Protein AF-A0A819GS40-F1 (afdb_monomer_lite)

pLDDT: mean 76.73, std 15.33, range [33.31, 93.94]

Foldseek 3Di:
DADDDDDPRHDDDDDDDDDPPDDAFWPDKDKDFDPVLVCVLVVNPDDPVDVVVVVVVVVPDDDDPVVVVSVVVSLQQTWMWIWTGHDPDIDIDIDGGDPDPVPPDPCPVVPPPPPDDD

Sequence (118 aa):
MTLGGERTKDEMCIHAFMYYPRIDNLFQCRIENDLSSWRNFLKNSLEIDNYDKFKKLLMDLKWTPQLAEQWQQFYNNASRRVIFGGGNIVNQQLLSAIPPYNDLVSESCNRRKAWMKY

Secondary structure (DSSP, 8-state):
---BSSSTTSB--------SSPPTT-SEEEEEE-HHHHHHHTTT-S-TT-HHHHHHHHHHS---HHHHHHHHHHHHHS-EEEEEEETTEEEEEEEPS---GGG--GGGGG--TTS---

Structure (mmCIF, N/CA/C/O backbone):
data_AF-A0A819GS40-F1
#
_entry.id   AF-A0A819GS40-F1
#
loop_
_atom_site.group_PDB
_atom_site.id
_atom_site.type_symbol
_atom_site.label_atom_id
_atom_site.label_alt_id
_atom_site.label_comp_id
_atom_site.label_asym_id
_atom_site.label_entity_id
_atom_site.label_seq_id
_atom_site.pdbx_PDB_ins_code
_atom_site.Cartn_x
_atom_site.Cartn_y
_atom_site.Cartn_z
_atom_site.occupancy
_atom_site.B_iso_or_equiv
_atom_site.auth_seq_id
_atom_site.auth_comp_id
_atom_site.auth_asym_id
_atom_site.auth_atom_id
_atom_site.pdbx_PDB_model_num
ATOM 1 N N . MET A 1 1 ? 0.299 -4.498 15.252 1.00 79.75 1 MET A N 1
ATOM 2 C CA . MET A 1 1 ? 0.235 -4.185 13.811 1.00 79.75 1 MET A CA 1
ATOM 3 C C . MET A 1 1 ? 1.643 -3.875 13.336 1.00 79.75 1 MET A C 1
ATOM 5 O O . MET A 1 1 ? 2.386 -3.251 14.086 1.00 79.75 1 MET A O 1
ATOM 9 N N . THR A 1 2 ? 2.001 -4.325 12.139 1.00 85.88 2 THR A N 1
ATOM 10 C CA . THR A 1 2 ? 3.228 -3.948 11.429 1.00 85.88 2 THR A CA 1
ATOM 11 C C . THR A 1 2 ? 2.865 -3.051 10.241 1.00 85.88 2 THR A C 1
ATOM 13 O O . THR A 1 2 ? 1.729 -3.081 9.767 1.00 85.88 2 THR A O 1
ATOM 16 N N . LEU A 1 3 ? 3.782 -2.186 9.806 1.00 85.88 3 LEU A N 1
ATOM 17 C CA . LEU A 1 3 ? 3.533 -1.181 8.764 1.00 85.88 3 LEU A CA 1
ATOM 18 C C . LEU A 1 3 ? 4.612 -1.246 7.697 1.00 85.88 3 LEU A C 1
ATOM 20 O O . LEU A 1 3 ? 5.738 -1.611 8.006 1.00 85.88 3 LEU A O 1
ATOM 24 N N . GLY A 1 4 ? 4.285 -0.844 6.468 1.00 85.69 4 GLY A N 1
ATOM 25 C CA . GLY A 1 4 ? 5.263 -0.797 5.383 1.00 85.69 4 GLY A CA 1
ATOM 26 C C . GLY A 1 4 ? 6.379 0.215 5.658 1.00 85.69 4 GLY A C 1
ATOM 27 O O . GLY A 1 4 ? 6.066 1.370 5.955 1.00 85.69 4 GLY A O 1
ATOM 28 N N . GLY A 1 5 ? 7.650 -0.183 5.559 1.00 86.00 5 GLY A N 1
ATOM 29 C CA . GLY A 1 5 ? 8.795 0.699 5.827 1.00 86.00 5 GLY A CA 1
ATOM 30 C C . GLY A 1 5 ? 10.156 -0.006 5.798 1.00 86.00 5 GLY A C 1
ATOM 31 O O . GLY A 1 5 ? 10.242 -1.192 5.503 1.00 86.00 5 GLY A O 1
ATOM 32 N N . GLU A 1 6 ? 11.228 0.737 6.099 1.00 86.50 6 GLU A N 1
ATOM 33 C CA . GLU A 1 6 ? 12.621 0.255 5.993 1.00 86.50 6 GLU A CA 1
ATOM 34 C C . GLU A 1 6 ? 13.238 -0.252 7.301 1.00 86.50 6 GLU A C 1
ATOM 36 O O . GLU A 1 6 ? 14.358 -0.763 7.315 1.00 86.50 6 GLU A O 1
ATOM 41 N N . ARG A 1 7 ? 12.535 -0.106 8.428 1.00 85.94 7 ARG A N 1
ATOM 42 C CA . ARG A 1 7 ? 13.066 -0.510 9.735 1.00 85.94 7 ARG A CA 1
ATOM 43 C C . ARG A 1 7 ? 12.853 -2.002 9.973 1.00 85.94 7 ARG A C 1
ATOM 45 O O . ARG A 1 7 ? 11.968 -2.625 9.410 1.00 85.94 7 ARG A O 1
ATOM 52 N N . THR A 1 8 ? 13.584 -2.560 10.933 1.00 87.06 8 THR A N 1
ATOM 53 C CA . THR A 1 8 ? 13.507 -3.988 11.305 1.00 87.06 8 THR A CA 1
ATOM 54 C C . THR A 1 8 ? 12.157 -4.450 11.863 1.00 87.06 8 THR A C 1
ATOM 56 O O . THR A 1 8 ? 11.933 -5.647 11.992 1.00 87.06 8 THR A O 1
ATOM 59 N N . LYS A 1 9 ? 11.275 -3.519 12.245 1.00 85.62 9 LYS A N 1
ATOM 60 C CA . LYS A 1 9 ? 9.911 -3.801 12.729 1.00 85.62 9 LYS A CA 1
ATOM 61 C C . LYS A 1 9 ? 8.833 -3.461 11.696 1.00 85.62 9 LYS A C 1
ATOM 63 O O . LYS A 1 9 ? 7.645 -3.544 12.009 1.00 85.62 9 LYS A O 1
ATOM 68 N N . ASP A 1 10 ? 9.259 -3.017 10.522 1.00 87.81 10 ASP A N 1
ATOM 69 C CA . ASP A 1 10 ? 8.397 -2.669 9.409 1.00 87.81 10 ASP A CA 1
ATOM 70 C C . ASP A 1 10 ? 8.353 -3.844 8.417 1.00 87.81 10 ASP A C 1
ATOM 72 O O . ASP A 1 10 ? 9.213 -4.723 8.430 1.00 87.81 10 ASP A O 1
ATOM 76 N N . GLU A 1 11 ? 7.326 -3.870 7.577 1.00 90.62 11 GLU A N 1
ATOM 77 C CA . GLU A 1 11 ? 7.122 -4.884 6.544 1.00 90.62 11 GLU A CA 1
ATOM 78 C C . GLU A 1 11 ? 7.494 -4.343 5.166 1.00 90.62 11 GLU A C 1
ATOM 80 O O . GLU A 1 11 ? 7.436 -3.140 4.900 1.00 90.62 11 GLU A O 1
ATOM 85 N N . MET A 1 12 ? 7.805 -5.252 4.246 1.00 90.69 12 MET A N 1
ATOM 86 C CA . MET A 1 12 ? 7.986 -4.936 2.834 1.00 90.69 12 MET A CA 1
ATOM 87 C C . MET A 1 12 ? 7.343 -6.017 1.969 1.00 90.69 12 MET A C 1
ATOM 89 O O . MET A 1 12 ? 7.478 -7.205 2.241 1.00 90.69 12 MET A O 1
ATOM 93 N N . CYS A 1 13 ? 6.688 -5.611 0.880 1.00 89.44 13 CYS A N 1
ATOM 94 C CA . CYS A 1 13 ? 6.218 -6.525 -0.159 1.00 89.44 13 CYS A CA 1
ATOM 95 C C . CYS A 1 13 ? 6.979 -6.216 -1.449 1.00 89.44 13 CYS A C 1
ATOM 97 O O . CYS A 1 13 ? 6.614 -5.310 -2.198 1.00 89.44 13 CYS A O 1
ATOM 99 N N . ILE A 1 14 ? 8.088 -6.925 -1.665 1.00 88.88 14 ILE A N 1
ATOM 100 C CA . ILE A 1 14 ? 8.980 -6.715 -2.806 1.00 88.88 14 ILE A CA 1
ATOM 101 C C . ILE A 1 14 ? 9.175 -8.048 -3.510 1.00 88.88 14 ILE A C 1
ATOM 103 O O . ILE A 1 14 ? 9.483 -9.058 -2.881 1.00 88.88 14 ILE A O 1
ATOM 107 N N . HIS A 1 15 ? 9.033 -8.033 -4.830 1.00 90.06 15 HIS A N 1
ATOM 108 C CA . HIS A 1 15 ? 9.413 -9.154 -5.670 1.00 90.06 15 HIS A CA 1
ATOM 109 C C . HIS A 1 15 ? 10.378 -8.670 -6.748 1.00 90.06 15 HIS A C 1
ATOM 111 O O . HIS A 1 15 ? 10.055 -7.775 -7.529 1.00 90.06 15 HIS A O 1
ATOM 117 N N . ALA A 1 16 ? 11.574 -9.254 -6.771 1.00 88.19 16 ALA A N 1
ATOM 118 C CA . ALA A 1 16 ? 12.587 -8.952 -7.768 1.00 88.19 16 ALA A CA 1
ATOM 119 C C . ALA A 1 16 ? 12.470 -9.950 -8.923 1.00 88.19 16 ALA A C 1
ATOM 121 O O . ALA A 1 16 ? 12.720 -11.141 -8.754 1.00 88.19 16 ALA A O 1
ATOM 122 N N . PHE A 1 17 ? 12.095 -9.457 -10.101 1.00 83.12 17 PHE A N 1
ATOM 123 C CA . PHE A 1 17 ? 12.028 -10.269 -11.311 1.00 83.12 17 PHE A CA 1
ATOM 124 C C . PHE A 1 17 ? 13.324 -10.141 -12.110 1.00 83.12 17 PHE A C 1
ATOM 126 O O . PHE A 1 17 ? 13.770 -9.036 -12.415 1.00 83.12 17 PHE A O 1
ATOM 133 N N . MET A 1 18 ? 13.888 -11.276 -12.514 1.00 84.19 18 MET A N 1
ATOM 134 C CA . MET A 1 18 ? 14.884 -11.334 -13.584 1.00 84.19 18 MET A CA 1
ATOM 135 C C . MET A 1 18 ? 14.147 -11.582 -14.900 1.00 84.19 18 MET A C 1
ATOM 137 O O . MET A 1 18 ? 13.387 -12.543 -14.998 1.00 84.19 18 MET A O 1
ATOM 141 N N . TYR A 1 19 ? 14.332 -10.720 -15.899 1.00 81.94 19 TYR A N 1
ATOM 142 C CA . TYR A 1 19 ? 13.588 -10.805 -17.157 1.00 81.94 19 TYR A CA 1
ATOM 143 C C . TYR A 1 19 ? 14.438 -10.396 -18.371 1.00 81.94 19 TYR A C 1
ATOM 145 O O . TYR A 1 19 ? 15.388 -9.623 -18.247 1.00 81.94 19 TYR A O 1
ATOM 153 N N . TYR A 1 20 ? 14.086 -10.923 -19.550 1.00 84.06 20 TYR A N 1
ATOM 154 C CA . TYR A 1 20 ? 14.691 -10.593 -20.846 1.00 84.06 20 TYR A CA 1
ATOM 155 C C . TYR A 1 20 ? 13.606 -10.545 -21.949 1.00 84.06 20 TYR A C 1
ATOM 157 O O . TYR A 1 20 ? 12.688 -11.368 -21.904 1.00 84.06 20 TYR A O 1
ATOM 165 N N . PRO A 1 21 ? 13.692 -9.638 -22.946 1.00 84.62 21 PRO A N 1
ATOM 166 C CA . PRO A 1 21 ? 14.697 -8.584 -23.093 1.00 84.62 21 PRO A CA 1
ATOM 167 C C . PRO A 1 21 ? 14.566 -7.510 -22.014 1.00 84.62 21 PRO A C 1
ATOM 169 O O . PRO A 1 21 ? 13.486 -7.293 -21.460 1.00 84.62 21 PRO A O 1
ATOM 172 N N . ARG A 1 22 ? 15.685 -6.845 -21.704 1.00 80.44 22 ARG A N 1
ATOM 173 C CA . ARG A 1 22 ? 15.683 -5.707 -20.782 1.00 80.44 22 ARG A CA 1
ATOM 174 C C . ARG A 1 22 ? 14.739 -4.638 -21.331 1.00 80.44 22 ARG A C 1
ATOM 176 O O . ARG A 1 22 ? 14.824 -4.281 -22.502 1.00 80.44 22 ARG A O 1
ATOM 183 N N . ILE A 1 23 ? 13.853 -4.137 -20.479 1.00 79.38 23 ILE A N 1
ATOM 184 C CA . ILE A 1 23 ? 13.009 -2.991 -20.800 1.00 79.38 23 ILE A CA 1
ATOM 185 C C . ILE A 1 23 ? 13.759 -1.758 -20.311 1.00 79.38 23 ILE A C 1
ATOM 187 O O . ILE A 1 23 ? 14.049 -1.627 -19.117 1.00 79.38 23 ILE A O 1
ATOM 191 N N . ASP A 1 24 ? 14.094 -0.866 -21.235 1.00 73.88 24 ASP A N 1
ATOM 192 C CA . ASP A 1 24 ? 14.756 0.383 -20.887 1.00 73.88 24 ASP A CA 1
ATOM 193 C C . ASP A 1 24 ? 13.870 1.208 -19.951 1.00 73.88 24 ASP A C 1
ATOM 195 O O . ASP A 1 24 ? 12.658 1.324 -20.140 1.00 73.88 24 ASP A O 1
ATOM 199 N N . ASN A 1 25 ? 14.490 1.774 -18.917 1.00 68.12 25 ASN A N 1
ATOM 200 C CA . ASN A 1 25 ? 13.834 2.616 -17.917 1.00 68.12 25 ASN A CA 1
ATOM 201 C C . ASN A 1 25 ? 12.715 1.933 -17.103 1.00 68.12 25 ASN A C 1
ATOM 203 O O . ASN A 1 25 ? 11.911 2.635 -16.497 1.00 68.12 25 ASN A O 1
ATOM 207 N N . LEU A 1 26 ? 12.666 0.595 -17.023 1.00 70.38 26 LEU A N 1
ATOM 208 C CA . LEU A 1 26 ? 11.801 -0.128 -16.079 1.00 70.38 26 LEU A CA 1
ATOM 209 C C . LEU A 1 26 ? 12.644 -0.805 -14.989 1.00 70.38 26 LEU A C 1
ATOM 211 O O . LEU A 1 26 ? 13.061 -1.956 -15.117 1.00 70.38 26 LEU A O 1
ATOM 215 N N . PHE A 1 27 ? 12.906 -0.060 -13.915 1.00 76.75 27 PHE A N 1
ATOM 216 C CA . PHE A 1 27 ? 13.654 -0.534 -12.747 1.00 76.75 27 PHE A CA 1
ATOM 217 C C . PHE A 1 27 ? 12.736 -0.871 -11.569 1.00 76.75 27 PHE A C 1
ATOM 219 O O . PHE A 1 27 ? 12.988 -1.818 -10.833 1.00 76.75 27 PHE A O 1
ATOM 226 N N . GLN A 1 28 ? 11.650 -0.115 -11.410 1.00 83.00 28 GLN A N 1
ATOM 227 C CA . GLN A 1 28 ? 10.662 -0.325 -10.364 1.00 83.00 28 GLN A CA 1
ATOM 228 C C . GLN A 1 28 ? 9.250 -0.226 -10.933 1.00 83.00 28 GLN A C 1
ATOM 230 O O . GLN A 1 28 ? 8.954 0.621 -11.777 1.00 83.00 28 GLN A O 1
ATOM 235 N N . CYS A 1 29 ? 8.375 -1.083 -10.428 1.00 85.12 29 CYS A N 1
ATOM 236 C CA . CYS A 1 29 ? 6.935 -0.958 -10.557 1.00 85.12 29 CYS A CA 1
ATOM 237 C C . CYS A 1 29 ? 6.356 -1.242 -9.176 1.00 85.12 29 CYS A C 1
ATOM 239 O O . CYS A 1 29 ? 6.605 -2.308 -8.613 1.00 85.12 29 CYS A O 1
ATOM 241 N N . ARG A 1 30 ? 5.637 -0.279 -8.610 1.00 87.44 30 ARG A N 1
ATOM 242 C CA . ARG A 1 30 ? 4.984 -0.431 -7.313 1.00 87.44 30 ARG A CA 1
ATOM 243 C C . ARG A 1 30 ? 3.579 0.125 -7.361 1.00 87.44 30 ARG A C 1
ATOM 245 O O . ARG A 1 30 ? 3.259 0.994 -8.171 1.00 87.44 30 ARG A O 1
ATOM 252 N N . ILE A 1 31 ? 2.747 -0.403 -6.481 1.00 87.25 31 ILE A N 1
ATOM 253 C CA . ILE A 1 31 ? 1.345 -0.041 -6.383 1.00 87.25 31 ILE A CA 1
ATOM 254 C C . ILE A 1 31 ? 1.099 0.432 -4.962 1.00 87.25 31 ILE A C 1
ATOM 256 O O . ILE A 1 31 ? 1.428 -0.260 -4.002 1.00 87.25 31 ILE A O 1
ATOM 260 N N . GLU A 1 32 ? 0.517 1.613 -4.844 1.00 87.12 32 GLU A N 1
ATOM 261 C CA . GLU A 1 32 ? 0.153 2.228 -3.575 1.00 87.12 32 GLU A CA 1
ATOM 262 C C . GLU A 1 32 ? -1.348 2.523 -3.583 1.00 87.12 32 GLU A C 1
ATOM 264 O O . GLU A 1 32 ? -1.942 2.744 -4.639 1.00 87.12 32 GLU A O 1
ATOM 269 N N . ASN A 1 33 ? -1.994 2.531 -2.420 1.00 86.38 33 ASN A N 1
ATOM 270 C CA . ASN A 1 33 ? -3.381 2.993 -2.337 1.00 86.38 33 ASN A CA 1
ATOM 271 C C . ASN A 1 33 ? -3.441 4.503 -2.564 1.00 86.38 33 ASN A C 1
ATOM 273 O O . ASN A 1 33 ? -2.595 5.247 -2.064 1.00 86.38 33 ASN A O 1
ATOM 277 N N . ASP A 1 34 ? -4.470 4.965 -3.267 1.00 84.75 34 ASP A N 1
ATOM 278 C CA . ASP A 1 34 ? -4.639 6.390 -3.500 1.00 84.75 34 ASP A CA 1
ATOM 279 C C . ASP A 1 34 ? -4.990 7.154 -2.209 1.00 84.75 34 ASP A C 1
ATOM 281 O O . ASP A 1 34 ? -5.769 6.690 -1.369 1.00 84.75 34 ASP A O 1
ATOM 285 N N . LEU A 1 35 ? -4.430 8.359 -2.066 1.00 80.25 35 LEU A N 1
ATOM 286 C CA . LEU A 1 35 ? -4.621 9.225 -0.899 1.00 80.25 35 LEU A CA 1
ATOM 287 C C . LEU A 1 35 ? -6.098 9.558 -0.649 1.00 80.25 35 LEU A C 1
ATOM 289 O O . LEU A 1 35 ? -6.504 9.642 0.511 1.00 80.25 35 LEU A O 1
ATOM 293 N N . SER A 1 36 ? -6.924 9.716 -1.692 1.00 81.94 36 SER A N 1
ATOM 294 C CA . SER A 1 36 ? -8.351 9.995 -1.497 1.00 81.94 36 SER A CA 1
ATOM 295 C C . SER A 1 36 ? -9.073 8.804 -0.866 1.00 81.94 36 SER A C 1
ATOM 297 O O . SER A 1 36 ? -9.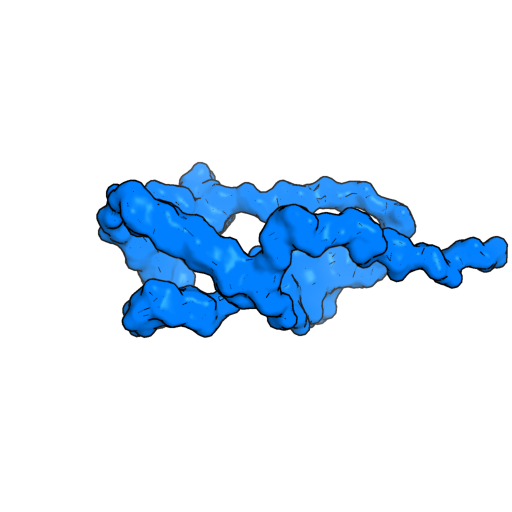940 8.990 -0.012 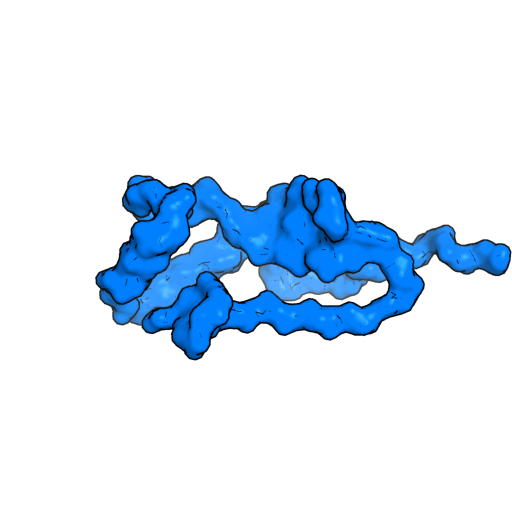1.00 81.94 36 SER A O 1
ATOM 299 N N . SER A 1 37 ? -8.675 7.579 -1.223 1.00 85.25 37 SER A N 1
ATOM 300 C CA . SER A 1 37 ? -9.230 6.351 -0.646 1.00 85.25 37 SER A CA 1
ATOM 301 C C . SER A 1 37 ? -8.927 6.284 0.852 1.00 85.25 37 SER A C 1
ATOM 303 O O . SER A 1 37 ? -9.825 6.018 1.650 1.00 85.25 37 SER A O 1
ATOM 305 N N . TRP A 1 38 ? -7.694 6.613 1.251 1.00 83.12 38 TRP A N 1
ATOM 306 C CA . TRP A 1 38 ? -7.305 6.694 2.661 1.00 83.12 38 TRP A CA 1
ATOM 307 C C . TRP A 1 38 ? -8.094 7.743 3.445 1.00 83.12 38 TRP A C 1
ATOM 309 O O . TRP A 1 38 ? -8.590 7.447 4.532 1.00 83.12 38 TRP A O 1
ATOM 319 N N . ARG A 1 39 ? -8.244 8.953 2.889 1.00 81.94 39 ARG A N 1
ATOM 320 C CA . ARG A 1 39 ? -9.006 10.042 3.526 1.00 81.94 39 ARG A CA 1
ATOM 321 C C . ARG A 1 39 ? -10.462 9.645 3.761 1.00 81.94 39 ARG A C 1
ATOM 323 O O . ARG A 1 39 ? -10.994 9.905 4.839 1.00 81.94 39 ARG A O 1
ATOM 330 N N . ASN A 1 40 ? -11.071 8.958 2.795 1.00 83.94 40 ASN A N 1
ATOM 331 C CA . ASN A 1 40 ? -12.438 8.458 2.912 1.00 83.94 40 ASN A CA 1
ATOM 332 C C . ASN A 1 40 ? -12.569 7.380 3.996 1.00 83.94 40 ASN A C 1
ATOM 334 O O . ASN A 1 40 ? -13.473 7.455 4.826 1.00 83.94 40 ASN A O 1
ATOM 338 N N . PHE A 1 41 ? -11.659 6.403 4.023 1.00 85.81 41 PHE A N 1
ATOM 339 C CA . PHE A 1 41 ? -11.698 5.309 4.997 1.00 85.81 41 PHE A CA 1
ATOM 340 C C . PHE A 1 41 ? -11.504 5.801 6.436 1.00 85.81 41 PHE A C 1
ATOM 342 O O . PHE A 1 41 ? -12.257 5.430 7.335 1.00 85.81 41 PHE A O 1
ATOM 349 N N . LEU A 1 42 ? -10.546 6.705 6.641 1.00 83.81 42 LEU A N 1
ATOM 350 C CA . LEU A 1 42 ? -10.234 7.281 7.949 1.00 83.81 42 LEU A CA 1
ATOM 351 C C . LEU A 1 42 ? -11.108 8.500 8.298 1.00 83.81 42 LEU A C 1
ATOM 353 O O . LEU A 1 42 ? -10.838 9.191 9.275 1.00 83.81 42 LEU A O 1
ATOM 357 N N . LYS A 1 43 ? -12.172 8.772 7.526 1.00 75.38 43 LYS A N 1
ATOM 358 C CA . LYS A 1 43 ? -13.141 9.858 7.771 1.00 75.38 43 LYS A CA 1
ATOM 359 C C . LYS A 1 43 ? -12.476 11.221 8.021 1.00 75.38 43 LYS A C 1
ATOM 361 O O . LYS A 1 43 ? -12.803 11.909 8.986 1.00 75.38 43 LYS A O 1
ATOM 366 N N . ASN A 1 44 ? -11.546 11.617 7.151 1.00 63.44 44 ASN A N 1
ATOM 367 C CA . ASN A 1 44 ? -10.800 12.881 7.235 1.00 63.44 44 ASN A CA 1
ATOM 368 C C . ASN A 1 44 ? -9.983 13.078 8.530 1.00 63.44 44 ASN A C 1
ATOM 370 O O . ASN A 1 44 ? -9.597 14.209 8.838 1.00 63.44 44 ASN A O 1
ATOM 374 N N . SER A 1 45 ? -9.683 12.018 9.293 1.00 53.94 45 SER A N 1
ATOM 375 C CA . SER A 1 45 ? -8.833 12.137 10.477 1.00 53.94 45 SER A CA 1
ATOM 376 C C . SER A 1 45 ? -7.374 12.395 10.072 1.00 53.94 45 SER A C 1
ATOM 378 O O . SER A 1 45 ? -6.626 11.453 9.833 1.00 53.94 45 SER A O 1
ATOM 380 N N . LEU A 1 46 ? -6.999 13.679 10.055 1.00 58.59 46 LEU A N 1
ATOM 381 C CA . LEU A 1 46 ? -5.636 14.229 10.117 1.00 58.59 46 LEU A CA 1
ATOM 382 C C . LEU A 1 46 ? -4.683 13.919 8.949 1.00 58.59 46 LEU A C 1
ATOM 384 O O . LEU A 1 46 ? -4.609 12.810 8.448 1.00 58.59 46 LEU A O 1
ATOM 388 N N . GLU A 1 47 ? -3.928 14.955 8.568 1.00 62.00 47 GLU A N 1
ATOM 389 C CA . GLU A 1 47 ? -2.663 14.993 7.809 1.00 62.00 47 GLU A CA 1
ATOM 390 C C . GLU A 1 47 ? -2.054 13.638 7.379 1.00 62.00 47 GLU A C 1
ATOM 392 O O . GLU A 1 47 ? -0.958 13.272 7.802 1.00 62.00 47 GLU A O 1
ATOM 397 N N . ILE A 1 48 ? -2.727 12.916 6.477 1.00 65.88 48 ILE A N 1
ATOM 398 C CA . ILE A 1 48 ? -2.205 11.678 5.860 1.00 65.88 48 ILE A CA 1
ATOM 399 C C . ILE A 1 48 ? -0.905 11.970 5.094 1.00 65.88 48 ILE A C 1
ATOM 401 O O . ILE A 1 48 ? -0.070 11.094 4.892 1.00 65.88 48 ILE A O 1
ATOM 405 N N . ASP A 1 49 ? -0.710 13.236 4.735 1.00 67.94 49 ASP A N 1
ATOM 406 C CA . ASP A 1 49 ? 0.463 13.752 4.049 1.00 67.94 49 ASP A CA 1
ATOM 407 C C . ASP A 1 49 ? 1.725 13.715 4.950 1.00 67.94 49 ASP A C 1
ATOM 409 O O . ASP A 1 49 ? 2.841 13.800 4.441 1.00 67.94 49 ASP A O 1
ATOM 413 N N . ASN A 1 50 ? 1.580 13.534 6.275 1.00 81.44 50 ASN A N 1
ATOM 414 C CA . ASN A 1 50 ? 2.687 13.290 7.202 1.00 81.44 50 ASN A CA 1
ATOM 415 C C . ASN A 1 50 ? 2.732 11.812 7.626 1.00 81.44 50 ASN A C 1
ATOM 417 O O . ASN A 1 50 ? 1.974 11.360 8.490 1.00 81.44 50 ASN A O 1
ATOM 421 N N . TYR A 1 51 ? 3.685 11.077 7.052 1.00 77.19 51 TYR A N 1
ATO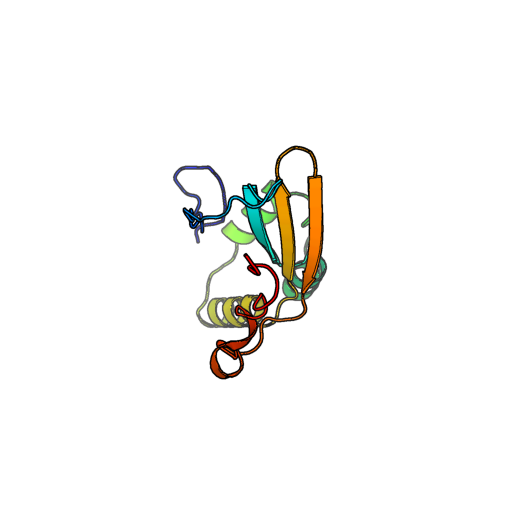M 422 C CA . TYR A 1 51 ? 3.846 9.643 7.277 1.00 77.19 51 TYR A CA 1
ATOM 423 C C . TYR A 1 51 ? 4.073 9.267 8.753 1.00 77.19 51 TYR A C 1
ATOM 425 O O . TYR A 1 51 ? 3.502 8.282 9.214 1.00 77.19 51 TYR A O 1
ATOM 433 N N . ASP A 1 52 ? 4.833 10.047 9.528 1.00 83.00 52 ASP A N 1
ATOM 434 C CA . ASP A 1 52 ? 5.088 9.735 10.944 1.00 83.00 52 ASP A CA 1
ATOM 435 C C . ASP A 1 52 ? 3.822 9.881 11.798 1.00 83.00 52 ASP A C 1
ATOM 437 O O . ASP A 1 52 ? 3.539 9.043 12.661 1.00 83.00 52 ASP A O 1
ATOM 441 N N . LYS A 1 53 ? 3.019 10.921 11.533 1.00 82.19 53 LYS A N 1
ATOM 442 C CA . LYS A 1 53 ? 1.718 11.105 12.194 1.00 82.19 53 LYS A CA 1
ATOM 4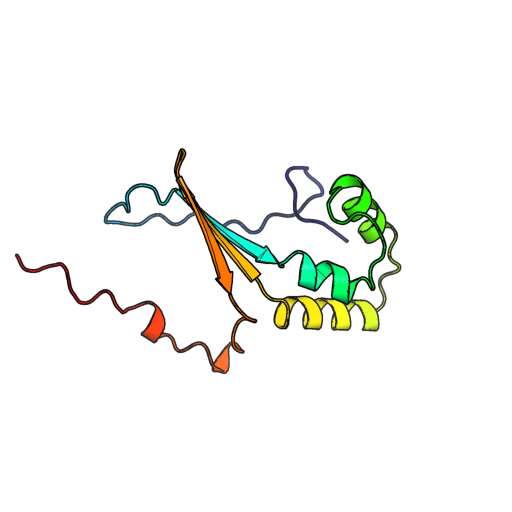43 C C . LYS A 1 53 ? 0.751 9.986 11.818 1.00 82.19 53 LYS A C 1
ATOM 445 O O . LYS A 1 53 ? 0.104 9.426 12.701 1.00 82.19 53 LYS A O 1
ATOM 450 N N . PHE A 1 54 ? 0.695 9.630 10.536 1.00 80.00 54 PHE A N 1
ATOM 451 C CA . PHE A 1 54 ? -0.116 8.521 10.040 1.00 80.00 54 PHE A CA 1
ATOM 452 C C . PHE A 1 54 ? 0.290 7.189 10.686 1.00 80.00 54 PHE A C 1
ATOM 454 O O . PHE A 1 54 ? -0.551 6.467 11.217 1.00 80.00 54 PHE A O 1
ATOM 461 N N . LYS A 1 55 ? 1.592 6.899 10.739 1.00 82.06 55 LYS A N 1
ATOM 462 C CA . LYS A 1 55 ? 2.150 5.717 11.403 1.00 82.06 55 LYS A CA 1
ATOM 463 C C . LYS A 1 55 ? 1.731 5.650 12.868 1.00 82.06 55 LYS A C 1
ATOM 465 O O . LYS A 1 55 ? 1.270 4.604 13.318 1.00 82.06 55 LYS A O 1
ATOM 470 N N . LYS A 1 56 ? 1.840 6.760 13.600 1.00 85.00 56 LYS A N 1
ATOM 471 C CA . LYS A 1 56 ? 1.407 6.832 15.000 1.00 85.00 56 LYS A CA 1
ATOM 472 C C . LYS A 1 56 ? -0.096 6.576 15.151 1.00 85.00 56 LYS A C 1
ATOM 474 O O . LYS A 1 56 ? -0.472 5.738 15.962 1.00 85.00 56 LYS A O 1
ATOM 479 N N . LEU A 1 57 ? -0.928 7.220 14.327 1.00 84.06 57 LEU A N 1
ATOM 480 C CA . LEU A 1 57 ? -2.380 7.007 14.312 1.00 84.06 57 LEU A CA 1
ATOM 481 C C . LEU A 1 57 ? -2.718 5.519 14.170 1.00 84.06 57 LEU A C 1
ATOM 483 O O . LEU A 1 57 ? -3.515 4.992 14.940 1.00 84.06 57 LEU A O 1
ATOM 487 N N . LEU A 1 58 ? -2.092 4.836 13.209 1.00 84.19 58 LEU A N 1
ATOM 488 C CA . LEU A 1 58 ? -2.350 3.422 12.965 1.00 84.19 58 LEU A CA 1
ATOM 489 C C . LEU A 1 58 ? -1.888 2.525 14.123 1.00 84.19 58 LEU A C 1
ATOM 491 O O . LEU A 1 58 ? -2.548 1.533 14.434 1.00 84.19 58 LEU A O 1
ATOM 495 N N . MET A 1 59 ? -0.766 2.859 14.765 1.00 84.81 59 MET A N 1
ATOM 496 C CA . MET A 1 59 ? -0.251 2.121 15.926 1.00 84.81 59 MET A CA 1
ATOM 497 C C . MET A 1 59 ? -1.146 2.263 17.162 1.00 84.81 59 MET A C 1
ATOM 499 O O . MET A 1 59 ? -1.235 1.318 17.944 1.00 84.81 59 MET A O 1
ATOM 503 N N . ASP A 1 60 ? -1.831 3.398 17.305 1.00 87.12 60 ASP A N 1
ATOM 504 C CA . ASP A 1 60 ? -2.730 3.684 18.428 1.00 87.12 60 ASP A CA 1
ATOM 505 C C . ASP A 1 60 ? -4.144 3.083 18.237 1.00 87.12 60 ASP A C 1
ATOM 507 O O . ASP A 1 60 ? -4.958 3.087 19.168 1.00 87.12 60 ASP A O 1
ATOM 511 N N . LEU A 1 61 ? -4.464 2.535 17.054 1.00 85.25 61 LEU A N 1
ATOM 512 C CA . LEU A 1 61 ? -5.756 1.895 16.793 1.00 85.25 61 LEU A CA 1
ATOM 513 C C . LEU A 1 61 ? -5.953 0.638 17.650 1.00 85.25 61 LEU A C 1
ATOM 515 O O . LEU A 1 61 ? -5.127 -0.278 17.679 1.00 85.25 61 LEU A O 1
ATOM 519 N N . LYS A 1 62 ? -7.127 0.541 18.281 1.00 89.50 62 LYS A N 1
ATOM 520 C CA . LYS A 1 62 ? -7.578 -0.694 18.931 1.00 89.50 62 LYS A CA 1
ATOM 521 C C . LYS A 1 62 ? -8.075 -1.679 17.879 1.00 89.50 62 LYS A C 1
ATOM 523 O O . LYS A 1 62 ? -9.176 -1.535 17.354 1.00 89.50 62 LYS A O 1
ATOM 528 N N . TRP A 1 63 ? -7.263 -2.689 17.598 1.00 86.75 63 TRP A N 1
ATOM 529 C CA . TRP A 1 63 ? -7.589 -3.740 16.640 1.00 86.75 63 TRP A CA 1
ATOM 530 C C . TRP A 1 63 ? -8.688 -4.662 17.173 1.00 86.75 63 TRP A C 1
ATOM 532 O O . TRP A 1 63 ? -8.504 -5.353 18.172 1.00 86.75 63 TRP A O 1
ATOM 542 N N . THR A 1 64 ? -9.827 -4.676 16.481 1.00 92.56 64 THR A N 1
ATOM 543 C CA . THR A 1 64 ? -10.923 -5.632 16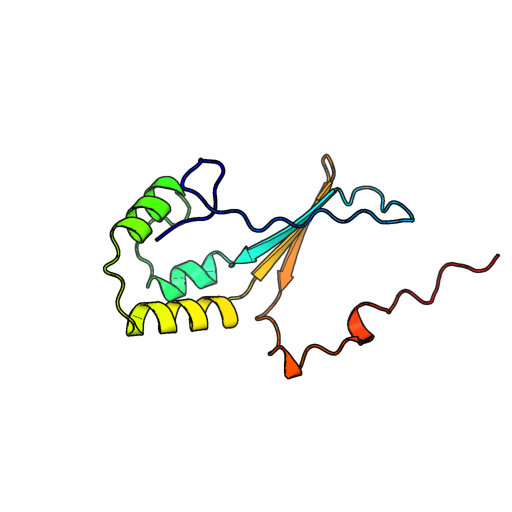.685 1.00 92.56 64 THR A CA 1
ATOM 544 C C . THR A 1 64 ? -11.110 -6.478 15.423 1.00 92.56 64 THR A C 1
ATOM 546 O O . THR A 1 64 ? -10.715 -6.036 14.340 1.00 92.56 64 THR A O 1
ATOM 549 N N . PRO A 1 65 ? -11.729 -7.670 15.509 1.00 93.94 65 PRO A N 1
ATOM 550 C CA . PRO A 1 65 ? -12.033 -8.477 14.325 1.00 93.94 65 PRO A CA 1
ATOM 551 C C . PRO A 1 65 ? -12.843 -7.710 13.270 1.00 93.94 65 PRO A C 1
ATOM 553 O O . PRO A 1 65 ? -12.540 -7.783 12.085 1.00 93.94 65 PRO A O 1
ATOM 556 N N . GLN A 1 66 ? -13.812 -6.900 13.706 1.00 92.75 66 GLN A N 1
ATOM 557 C CA . GLN A 1 66 ? -14.635 -6.080 12.816 1.00 92.75 66 GLN A CA 1
ATOM 558 C C . GLN A 1 66 ? -13.801 -5.013 12.098 1.00 92.75 66 GLN A C 1
ATOM 560 O O . GLN A 1 66 ? -13.978 -4.784 10.904 1.00 92.75 66 GLN A O 1
ATOM 565 N N . LEU A 1 67 ? -12.866 -4.370 12.808 1.00 88.31 67 LEU A N 1
ATOM 566 C CA . LEU A 1 67 ? -11.970 -3.388 12.202 1.00 88.31 67 LEU A CA 1
ATOM 567 C C . LEU A 1 67 ? -11.016 -4.053 11.199 1.00 88.31 67 LEU A C 1
ATOM 569 O O . LEU A 1 67 ? -10.760 -3.483 10.143 1.00 88.31 67 LEU A O 1
ATOM 573 N N . ALA A 1 68 ? -10.520 -5.256 11.500 1.00 88.50 68 ALA A N 1
ATOM 574 C CA . ALA A 1 68 ? -9.669 -6.014 10.586 1.00 88.50 68 ALA A CA 1
ATOM 575 C C . ALA A 1 68 ? -10.396 -6.363 9.274 1.00 88.50 68 ALA A C 1
ATOM 577 O O . ALA A 1 68 ? -9.827 -6.205 8.195 1.00 88.50 68 ALA A O 1
ATOM 578 N N . GLU A 1 69 ? -11.670 -6.754 9.353 1.00 91.44 69 GLU A N 1
ATOM 579 C CA . GLU A 1 69 ? -12.498 -7.022 8.173 1.00 91.44 69 GLU A CA 1
ATOM 580 C C . GLU A 1 69 ? -12.747 -5.752 7.342 1.00 91.44 69 GLU A C 1
ATOM 582 O O . GLU A 1 69 ? -12.566 -5.758 6.123 1.00 91.44 69 GLU A O 1
ATOM 587 N N . GLN A 1 70 ? -13.073 -4.630 7.992 1.00 90.38 70 GLN A N 1
ATOM 588 C CA . GLN A 1 70 ? -13.216 -3.331 7.320 1.00 90.38 70 GLN A CA 1
ATOM 589 C C . GLN A 1 70 ? -11.924 -2.903 6.612 1.00 90.38 70 GLN A C 1
ATOM 591 O O . GLN A 1 70 ? -11.965 -2.378 5.500 1.00 90.38 70 GLN A O 1
ATOM 596 N N . TRP A 1 71 ? -10.773 -3.161 7.233 1.00 89.06 71 TRP A N 1
ATOM 597 C CA . TRP A 1 71 ? -9.457 -2.916 6.648 1.00 89.06 71 TRP A CA 1
ATOM 598 C C . TRP A 1 71 ? -9.196 -3.760 5.400 1.00 89.06 71 TRP A C 1
ATOM 600 O O . TRP A 1 71 ? -8.697 -3.248 4.396 1.00 89.06 71 TRP A O 1
ATOM 610 N N . GLN A 1 72 ? -9.557 -5.042 5.431 1.00 88.69 72 GLN A N 1
ATOM 611 C CA . GLN A 1 72 ? -9.438 -5.918 4.269 1.00 88.69 72 GLN A CA 1
ATOM 612 C C . GLN A 1 72 ? -10.340 -5.447 3.119 1.00 88.69 72 GLN A C 1
ATOM 614 O O . GLN A 1 72 ? -9.894 -5.355 1.974 1.00 88.69 72 GLN A O 1
ATOM 619 N N . GLN A 1 73 ? -11.592 -5.095 3.421 1.00 88.88 73 GLN A N 1
ATOM 620 C CA . GLN A 1 73 ? -12.530 -4.559 2.432 1.00 88.88 73 GLN A CA 1
ATOM 621 C C . GLN A 1 73 ? -12.028 -3.243 1.827 1.00 88.88 73 GLN A C 1
ATOM 623 O O . GLN A 1 73 ? -12.134 -3.045 0.615 1.00 88.88 73 GLN A O 1
ATOM 628 N N . PHE A 1 74 ? -11.428 -2.372 2.643 1.00 89.06 74 PHE A N 1
ATOM 629 C CA . PHE A 1 74 ? -10.785 -1.152 2.169 1.00 89.06 74 PHE A CA 1
ATOM 630 C C . PHE A 1 74 ? -9.686 -1.454 1.148 1.00 89.06 74 PHE A C 1
ATOM 632 O O . PHE A 1 74 ? -9.740 -0.926 0.041 1.00 89.06 74 PHE A O 1
ATOM 639 N N . TYR A 1 75 ? -8.728 -2.328 1.473 1.00 86.56 75 TYR A N 1
ATOM 640 C CA . TYR A 1 75 ? -7.652 -2.670 0.539 1.00 86.56 75 TYR A CA 1
ATOM 641 C C . TYR A 1 75 ? -8.174 -3.266 -0.767 1.00 86.56 75 TYR A C 1
ATOM 643 O O . TYR A 1 75 ? -7.635 -2.956 -1.825 1.00 86.56 75 TYR A O 1
ATOM 651 N N . ASN A 1 76 ? -9.229 -4.081 -0.723 1.00 83.88 76 ASN A N 1
ATOM 652 C CA . ASN A 1 76 ? -9.823 -4.654 -1.929 1.00 83.88 76 ASN A CA 1
ATOM 653 C C . ASN A 1 76 ? -10.420 -3.562 -2.833 1.00 83.88 76 ASN A C 1
ATOM 655 O O . ASN A 1 76 ? -10.099 -3.508 -4.024 1.00 83.88 76 ASN A O 1
ATOM 659 N N . ASN A 1 77 ? -11.192 -2.644 -2.246 1.00 84.81 77 ASN A N 1
ATOM 660 C CA . ASN A 1 77 ? -11.990 -1.654 -2.972 1.00 84.81 77 ASN A CA 1
ATOM 661 C C . ASN A 1 77 ? -11.264 -0.335 -3.271 1.00 84.81 77 ASN A C 1
ATOM 663 O O . ASN A 1 77 ? -11.748 0.454 -4.081 1.00 84.81 77 ASN A O 1
ATOM 667 N N . ALA A 1 78 ? -10.134 -0.062 -2.618 1.00 87.31 78 ALA A N 1
ATOM 668 C CA . ALA A 1 78 ? -9.408 1.186 -2.799 1.00 87.31 78 ALA A CA 1
ATOM 669 C C . ALA A 1 78 ? -8.898 1.337 -4.239 1.00 87.31 78 ALA A C 1
ATOM 671 O O . ALA A 1 78 ? -8.363 0.398 -4.847 1.00 87.31 78 ALA A O 1
ATOM 672 N N . SER A 1 79 ? -9.014 2.557 -4.761 1.00 86.62 79 SER A N 1
ATOM 673 C CA . SER A 1 79 ? -8.299 2.952 -5.971 1.00 86.62 79 SER A CA 1
ATOM 674 C C . SER A 1 79 ? -6.802 2.921 -5.696 1.00 86.62 79 SER A C 1
ATOM 676 O O . SER A 1 79 ? -6.349 3.220 -4.586 1.00 86.62 79 SER A O 1
ATOM 678 N N . ARG A 1 80 ? -6.023 2.562 -6.711 1.00 85.56 80 ARG A N 1
ATOM 679 C CA . ARG A 1 80 ? -4.588 2.333 -6.570 1.00 85.56 80 ARG A CA 1
ATOM 680 C C . ARG A 1 80 ? -3.811 3.196 -7.541 1.00 85.56 80 ARG A C 1
ATOM 682 O O . ARG A 1 80 ? -4.177 3.340 -8.702 1.00 85.56 80 ARG A O 1
ATOM 689 N N . ARG A 1 81 ? -2.706 3.748 -7.070 1.00 87.38 81 ARG A N 1
ATOM 690 C CA . ARG A 1 81 ? -1.736 4.474 -7.873 1.00 87.38 81 ARG A CA 1
ATOM 691 C C . ARG A 1 81 ? -0.606 3.526 -8.239 1.00 87.38 81 ARG A C 1
ATOM 693 O O . ARG A 1 81 ? 0.110 3.040 -7.368 1.00 87.38 81 ARG A O 1
ATOM 700 N N . VAL A 1 82 ? -0.456 3.262 -9.528 1.00 87.75 82 VAL A N 1
ATOM 701 C CA . VAL A 1 82 ? 0.677 2.513 -10.068 1.00 87.75 82 VAL A CA 1
ATOM 702 C C . VAL A 1 82 ? 1.774 3.503 -10.399 1.00 87.75 82 VAL A C 1
ATOM 704 O O . VAL A 1 82 ? 1.550 4.462 -11.137 1.00 87.75 82 VAL A O 1
ATOM 707 N N . ILE A 1 83 ? 2.954 3.263 -9.848 1.00 87.19 83 ILE A N 1
ATOM 708 C CA . ILE A 1 83 ? 4.150 4.068 -10.052 1.00 87.19 83 ILE A CA 1
ATOM 709 C C . ILE A 1 83 ? 5.180 3.158 -10.704 1.00 87.19 83 ILE A C 1
ATOM 711 O O . ILE A 1 83 ? 5.571 2.144 -10.124 1.00 87.19 83 ILE A O 1
ATOM 715 N N . PHE A 1 84 ? 5.614 3.501 -11.912 1.00 87.19 84 PHE A N 1
ATOM 716 C CA . PHE A 1 84 ? 6.548 2.673 -12.669 1.00 87.19 84 PHE A CA 1
ATOM 717 C C . PHE A 1 84 ? 7.572 3.516 -13.420 1.00 87.19 84 PHE A C 1
ATOM 719 O O . PHE A 1 84 ? 7.290 4.632 -13.856 1.00 87.19 84 PHE A O 1
ATOM 726 N N . GLY A 1 85 ? 8.779 2.979 -13.570 1.00 85.25 85 GLY A N 1
ATOM 727 C CA . GLY A 1 85 ? 9.866 3.660 -14.261 1.00 85.25 85 GLY A CA 1
ATOM 728 C C . GLY A 1 85 ? 11.240 3.294 -13.714 1.00 85.25 85 GLY A C 1
ATOM 729 O O . GLY A 1 85 ? 11.421 2.266 -13.057 1.00 85.25 85 GLY A O 1
ATOM 730 N N . GLY A 1 86 ? 12.227 4.138 -13.991 1.00 79.19 86 GLY A N 1
ATOM 731 C CA . GLY A 1 86 ? 13.625 3.894 -13.668 1.00 79.19 86 GLY A CA 1
ATOM 732 C C . GLY A 1 86 ? 14.493 5.110 -13.972 1.00 79.19 86 GLY A C 1
ATOM 733 O O . GLY A 1 86 ? 14.226 5.863 -14.910 1.00 79.19 86 GLY A O 1
ATOM 734 N N . GLY A 1 87 ? 15.529 5.316 -13.156 1.00 74.44 87 GLY A N 1
ATOM 735 C CA . GLY A 1 87 ? 16.361 6.518 -13.225 1.00 74.44 87 GLY A CA 1
ATOM 736 C C . GLY A 1 87 ? 15.543 7.785 -12.952 1.00 74.44 87 GLY A C 1
ATOM 737 O O . GLY A 1 87 ? 14.845 7.864 -11.945 1.00 74.44 87 GLY A O 1
ATOM 738 N N . ASN A 1 88 ? 15.604 8.751 -13.873 1.00 73.69 88 ASN A N 1
ATOM 739 C CA . ASN A 1 88 ? 14.920 10.046 -13.754 1.00 73.69 88 ASN A CA 1
ATOM 740 C C . ASN A 1 88 ? 13.486 10.046 -14.318 1.00 73.69 88 ASN A C 1
ATOM 742 O O . ASN A 1 88 ? 12.814 11.074 -14.268 1.00 73.69 88 ASN A O 1
ATOM 746 N N . ILE A 1 89 ? 13.018 8.928 -14.883 1.00 73.88 89 ILE A N 1
ATOM 747 C CA . ILE A 1 89 ? 11.685 8.827 -15.488 1.00 73.88 89 ILE A CA 1
ATOM 748 C C . ILE A 1 89 ? 10.785 8.032 -14.547 1.00 73.88 89 ILE A C 1
ATOM 750 O O . ILE A 1 89 ? 10.976 6.831 -14.353 1.00 73.88 89 ILE A O 1
ATOM 754 N N . VAL A 1 90 ? 9.785 8.710 -13.983 1.00 82.25 90 VAL A N 1
ATOM 755 C CA . VAL A 1 90 ? 8.750 8.112 -13.136 1.00 82.25 90 VAL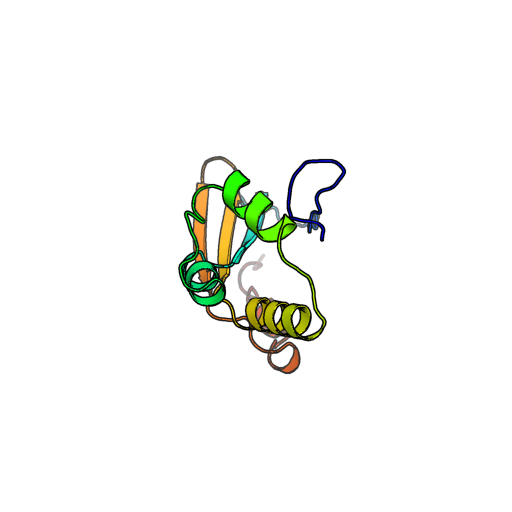 A CA 1
ATOM 756 C C . VAL A 1 90 ? 7.394 8.433 -13.746 1.00 82.25 90 VAL A C 1
ATOM 758 O O . VAL A 1 90 ? 7.002 9.594 -13.821 1.00 82.25 90 VAL A O 1
ATOM 761 N N . ASN A 1 91 ? 6.677 7.399 -14.170 1.00 84.50 91 ASN A N 1
ATOM 762 C CA . ASN A 1 91 ? 5.303 7.503 -14.639 1.00 84.50 91 ASN A CA 1
ATOM 763 C C . ASN A 1 91 ? 4.340 7.101 -13.524 1.00 84.50 91 ASN A C 1
ATOM 765 O O . ASN A 1 91 ? 4.664 6.270 -12.669 1.00 84.50 91 ASN A O 1
ATOM 769 N N . GLN A 1 92 ? 3.146 7.690 -13.546 1.00 86.06 92 GLN A N 1
ATOM 770 C CA . GLN A 1 92 ? 2.085 7.385 -12.594 1.00 86.06 92 GLN A CA 1
ATOM 771 C C . GLN A 1 92 ? 0.762 7.196 -13.327 1.00 86.06 92 GLN A C 1
ATOM 773 O O . GLN A 1 92 ? 0.425 7.968 -14.223 1.00 86.06 92 GLN A O 1
ATOM 778 N N . GLN A 1 93 ? 0.004 6.183 -12.924 1.00 86.31 93 GLN A N 1
ATOM 779 C CA . GLN A 1 93 ? -1.338 5.925 -13.428 1.00 86.31 93 GLN A CA 1
ATOM 780 C C . GLN A 1 93 ? -2.263 5.578 -12.266 1.00 86.31 93 GLN A C 1
ATOM 782 O O . GLN A 1 93 ? -1.903 4.791 -11.390 1.00 86.31 93 GLN A O 1
ATOM 787 N N . LEU A 1 94 ? -3.468 6.148 -12.264 1.00 82.50 94 LEU A N 1
ATOM 788 C CA . LEU A 1 94 ? -4.522 5.730 -11.348 1.00 82.50 94 LEU A CA 1
ATOM 789 C C . LEU A 1 94 ? -5.269 4.546 -11.966 1.00 82.50 94 LEU A C 1
ATOM 791 O O . LEU A 1 94 ? -5.799 4.644 -13.071 1.00 82.50 94 LEU A O 1
ATOM 795 N N . LEU A 1 95 ? -5.303 3.435 -11.245 1.00 79.31 95 LEU A N 1
ATOM 796 C CA . LEU A 1 95 ? -6.170 2.307 -11.529 1.00 79.31 95 LEU A CA 1
ATOM 797 C C . LEU A 1 95 ? -7.366 2.353 -10.578 1.00 79.31 95 LEU A C 1
ATOM 799 O O . LEU A 1 95 ? -7.229 2.613 -9.378 1.00 79.31 95 LEU A O 1
ATOM 803 N N . SER A 1 96 ? -8.545 2.073 -11.127 1.00 72.12 96 SER A N 1
ATOM 804 C CA . SER A 1 96 ? -9.721 1.722 -10.334 1.00 72.12 96 SER A CA 1
ATOM 805 C C . SER A 1 96 ? -9.449 0.461 -9.502 1.00 72.12 96 SER A C 1
ATOM 807 O O . SER A 1 96 ? -8.415 -0.192 -9.668 1.00 72.12 96 SER A O 1
ATOM 809 N N . ALA A 1 97 ? -10.369 0.116 -8.598 1.00 68.44 97 ALA A N 1
ATOM 810 C CA . ALA A 1 97 ? -10.275 -1.102 -7.795 1.00 68.44 97 ALA A CA 1
ATOM 811 C C . ALA A 1 97 ? -9.878 -2.321 -8.652 1.00 68.44 97 ALA A C 1
ATOM 813 O O . ALA A 1 97 ? -10.379 -2.491 -9.768 1.00 68.44 97 ALA A O 1
ATOM 814 N N . ILE A 1 98 ? -8.956 -3.143 -8.136 1.00 66.25 98 ILE A N 1
ATOM 815 C CA . ILE A 1 98 ? -8.554 -4.393 -8.790 1.00 66.25 98 ILE A CA 1
ATOM 816 C C . ILE A 1 98 ? -9.808 -5.270 -8.930 1.00 66.25 98 ILE A C 1
ATOM 818 O O . ILE A 1 98 ? -10.525 -5.433 -7.937 1.00 66.25 98 ILE A O 1
ATOM 822 N N . PRO A 1 99 ? -10.085 -5.827 -10.124 1.00 62.53 99 PRO A N 1
ATOM 823 C CA . PRO A 1 99 ? -11.176 -6.774 -10.289 1.00 62.53 99 PRO A CA 1
ATOM 824 C C . PRO A 1 99 ? -11.008 -7.946 -9.311 1.00 62.53 99 PRO A C 1
ATOM 826 O O . PRO A 1 99 ? -9.872 -8.328 -9.018 1.00 62.53 99 PRO A O 1
ATOM 829 N N . PRO A 1 100 ? -12.098 -8.550 -8.813 1.00 62.31 100 PRO A N 1
ATOM 830 C CA . PRO A 1 100 ? -12.035 -9.814 -8.087 1.00 62.31 100 PRO A CA 1
ATOM 831 C C . PRO A 1 100 ? -11.088 -10.805 -8.771 1.00 62.31 100 PRO A C 1
ATOM 833 O O . PRO A 1 100 ? -11.017 -10.842 -9.996 1.00 62.31 100 PRO A O 1
ATOM 836 N N . TYR A 1 101 ? -10.381 -11.637 -8.001 1.00 54.78 101 TYR A N 1
ATOM 837 C CA . TYR A 1 101 ? -9.430 -12.612 -8.561 1.00 54.78 101 TYR A CA 1
ATOM 838 C C . TYR A 1 101 ? -10.048 -13.466 -9.682 1.00 54.78 101 TYR A C 1
ATOM 840 O O . TYR A 1 101 ? -9.399 -13.738 -10.685 1.00 54.78 101 TYR A O 1
ATOM 848 N N . ASN A 1 102 ? -11.330 -13.809 -9.543 1.00 59.69 102 ASN A N 1
ATOM 849 C CA . ASN A 1 102 ? -12.088 -14.578 -10.530 1.00 59.69 102 ASN A CA 1
ATOM 850 C C . ASN A 1 102 ? -12.292 -13.840 -11.867 1.00 59.69 102 ASN A C 1
ATOM 852 O O . ASN A 1 102 ? -12.483 -14.487 -12.892 1.00 59.69 102 ASN A O 1
ATOM 856 N N . ASP A 1 103 ? -12.216 -12.509 -11.859 1.00 61.25 103 ASP A N 1
ATOM 857 C CA . ASP A 1 103 ? -12.363 -11.638 -13.028 1.00 61.25 103 ASP A CA 1
ATOM 858 C C . ASP A 1 103 ? -11.002 -11.269 -13.651 1.00 61.25 103 ASP A C 1
ATOM 860 O O . ASP A 1 103 ? -10.938 -10.613 -14.696 1.00 61.25 103 ASP A O 1
ATOM 864 N N . LEU A 1 104 ? -9.888 -11.690 -13.036 1.00 58.69 104 LEU A N 1
ATOM 865 C CA . LEU A 1 104 ? -8.549 -11.525 -13.595 1.00 58.69 104 LEU A CA 1
ATOM 866 C C . LEU A 1 104 ? -8.347 -12.537 -14.728 1.00 58.69 104 LEU A C 1
ATOM 868 O O . LEU A 1 104 ? -7.871 -13.655 -14.533 1.00 58.69 104 LEU A O 1
ATOM 872 N N . VAL A 1 105 ? -8.696 -12.135 -15.949 1.00 54.03 105 VAL A N 1
ATOM 873 C CA . VAL A 1 105 ? -8.437 -12.937 -17.150 1.00 54.03 105 VAL A CA 1
ATOM 874 C C . VAL A 1 105 ? -6.919 -13.047 -17.354 1.00 54.03 105 VAL A C 1
ATOM 876 O O . VAL A 1 105 ? -6.253 -12.046 -17.649 1.00 54.03 105 VAL A O 1
ATOM 879 N N . SER A 1 106 ? -6.369 -14.264 -17.236 1.00 52.91 106 SER A N 1
ATOM 880 C CA . SER A 1 106 ? -4.925 -14.547 -17.387 1.00 52.91 106 SER A CA 1
ATOM 881 C C . SER A 1 106 ? -4.351 -14.102 -18.742 1.00 52.91 106 SER A C 1
ATOM 883 O O . SER A 1 106 ? -3.151 -13.869 -18.888 1.00 52.91 106 SER A O 1
ATOM 885 N N . GLU A 1 107 ? -5.217 -13.917 -19.737 1.00 50.50 107 GLU A N 1
ATOM 886 C CA . GLU A 1 107 ? -4.858 -13.548 -21.105 1.00 50.50 107 GLU A CA 1
ATOM 887 C C . GLU A 1 107 ? -4.493 -12.063 -21.279 1.00 50.50 107 GLU A C 1
ATOM 889 O O . GLU A 1 107 ? -3.924 -11.681 -22.305 1.00 50.50 107 GLU A O 1
ATOM 894 N N . SER A 1 108 ? -4.771 -11.207 -20.289 1.00 43.44 108 SER A N 1
ATOM 895 C CA . SER A 1 108 ? -4.510 -9.761 -20.388 1.00 43.44 108 SER A CA 1
ATOM 896 C C . SER A 1 108 ? -3.023 -9.382 -20.280 1.00 43.44 108 SER A C 1
ATOM 898 O O . SER A 1 108 ? -2.614 -8.369 -20.848 1.00 43.44 108 SER A O 1
ATOM 900 N N . CYS A 1 109 ? -2.178 -10.225 -19.673 1.00 42.44 109 CYS A N 1
ATOM 901 C CA . CYS A 1 109 ? -0.726 -9.998 -19.605 1.00 42.44 109 CYS A CA 1
ATOM 902 C C . CYS A 1 109 ? 0.039 -10.408 -20.880 1.00 42.44 109 CYS A C 1
ATOM 904 O O . CYS A 1 109 ? 1.188 -10.008 -21.049 1.00 42.44 109 CYS A O 1
ATOM 906 N N . ASN A 1 110 ? -0.582 -11.151 -21.807 1.00 37.00 110 ASN A N 1
ATOM 907 C CA . ASN A 1 110 ? 0.097 -11.731 -22.977 1.00 37.00 110 ASN A CA 1
ATOM 908 C C . ASN A 1 110 ? -0.105 -10.970 -24.302 1.00 37.00 110 ASN A C 1
ATOM 910 O O . ASN A 1 110 ? 0.290 -11.453 -25.367 1.00 37.00 110 ASN A O 1
ATOM 914 N N . ARG A 1 111 ? -0.647 -9.744 -24.290 1.00 39.62 111 ARG A N 1
ATOM 915 C CA . ARG A 1 111 ? -0.727 -8.910 -25.508 1.00 39.62 111 ARG A CA 1
ATOM 916 C C . ARG A 1 111 ? 0.585 -8.170 -25.808 1.00 39.62 111 ARG A C 1
ATOM 918 O O . ARG A 1 111 ? 0.623 -6.951 -25.920 1.00 39.62 111 ARG A O 1
ATOM 925 N N . ARG A 1 112 ? 1.662 -8.929 -26.025 1.00 41.66 112 ARG A N 1
ATOM 926 C CA . ARG A 1 112 ? 2.788 -8.535 -26.896 1.00 41.66 112 ARG A CA 1
ATOM 927 C C . ARG A 1 112 ? 3.130 -9.657 -27.885 1.00 41.66 112 ARG A C 1
ATOM 929 O O . ARG A 1 112 ? 4.287 -9.978 -28.115 1.00 41.66 112 ARG A O 1
ATOM 936 N N . LYS A 1 113 ? 2.116 -10.219 -28.548 1.00 41.34 113 LYS A N 1
ATOM 937 C CA . LYS A 1 113 ? 2.302 -10.816 -29.881 1.00 41.34 113 LYS A CA 1
ATOM 938 C C . LYS A 1 113 ? 2.417 -9.675 -30.904 1.00 41.34 113 LYS A C 1
ATOM 940 O O . LYS A 1 113 ? 1.394 -9.297 -31.458 1.00 41.34 113 LYS A O 1
ATOM 945 N N . ALA A 1 114 ? 3.601 -9.083 -31.113 1.00 41.97 114 ALA A N 1
ATOM 946 C CA . ALA A 1 114 ? 3.803 -8.185 -32.271 1.00 41.97 114 ALA A CA 1
ATOM 947 C C . ALA A 1 114 ? 5.250 -7.847 -32.693 1.00 41.97 114 ALA A C 1
ATOM 949 O O . ALA A 1 114 ? 5.403 -7.361 -33.806 1.00 41.97 114 ALA A O 1
ATOM 950 N N . TRP A 1 115 ? 6.306 -8.081 -31.902 1.00 36.34 115 TRP A N 1
ATOM 951 C CA . TRP A 1 115 ? 7.644 -7.560 -32.264 1.00 36.34 115 TRP A CA 1
ATOM 952 C C . TRP A 1 115 ? 8.771 -8.591 -32.163 1.00 36.34 115 TRP A C 1
ATOM 954 O O . TRP A 1 115 ? 9.792 -8.350 -31.535 1.00 36.34 115 TRP A O 1
ATOM 964 N N . MET A 1 116 ? 8.584 -9.744 -32.803 1.00 33.31 116 MET A N 1
ATOM 965 C CA . MET A 1 116 ? 9.691 -10.562 -33.309 1.00 33.31 116 MET A CA 1
ATOM 966 C C . MET A 1 116 ? 9.282 -11.091 -34.683 1.00 33.31 116 MET A C 1
ATOM 968 O O . MET A 1 116 ? 8.753 -12.192 -34.820 1.00 33.31 116 MET A O 1
ATOM 972 N N . LYS A 1 117 ? 9.457 -10.255 -35.707 1.00 36.22 117 LYS A N 1
ATOM 973 C CA . LYS A 1 117 ? 9.712 -10.738 -37.063 1.00 36.22 117 LYS A CA 1
ATOM 974 C C . LYS A 1 117 ? 11.201 -10.506 -37.304 1.00 36.22 117 LYS A C 1
ATOM 976 O O . LYS A 1 117 ? 11.602 -9.350 -37.284 1.00 36.22 117 LYS A O 1
ATOM 981 N N . TYR A 1 118 ? 11.905 -11.634 -37.421 1.00 44.31 118 TYR A N 1
ATOM 982 C CA . TYR A 1 118 ? 13.240 -11.898 -37.975 1.00 44.31 118 TYR A CA 1
ATOM 983 C C . TYR A 1 118 ? 14.274 -10.773 -37.938 1.00 44.31 118 TYR A C 1
ATOM 985 O O . TYR A 1 118 ? 14.115 -9.795 -38.697 1.00 44.31 118 TYR A O 1
#

Radius of gyration: 17.99 Å; chains: 1; bounding box: 31×30×57 Å